Protein AF-A0A662VHN5-F1 (afdb_monomer_lite)

Radius of gyration: 18.41 Å; chains: 1; bounding box: 53×26×58 Å

Foldseek 3Di:
DDDPPPDPPPPPLCVLLVLLLVLLVLLLVLLVLLLVLLVVCVVPDPVSSVLSPVLSVQSNVLSVVLNVQLVPDPALQSNLVSLLVSLVSQLVSLVSLLVVLPDPVNCPPPVPSSVSNNVSSPSSNVSSVVSNVSSVPPSVYDSDD

Sequence (145 aa):
MSTSETKPVTTDLKALIKLPLTSSIISTVLGIIILIIGVTVFASWIYAMVMYLLVGLMLLIFAIIGTFRLSKANDVTRAGEVCITHGWWIFSTGVGGIMVYVAPFFTKEAPALGALAAIASALAMVLGLIIVIHAKRKMGVRLTV

Secondary structure (DSSP, 8-state):
------------HHHHHHHHHHHHHHHHHHHHHHHHHHHHGGGT-HHHHHHHHHHHHHHHHHHHHHHHHHHT--SHHHHHHHHHHHHHHHHHHHHHHHHHHTSHHHHTT-HHHHHHHHHHHHHHHHHHHHHHHHHHHHS---S--

Structure (mmCIF, N/CA/C/O backbone):
data_AF-A0A662VHN5-F1
#
_entry.id   AF-A0A662VHN5-F1
#
loop_
_atom_site.group_PDB
_atom_site.id
_atom_site.type_symbol
_atom_site.label_atom_id
_atom_site.label_alt_id
_atom_site.label_comp_id
_atom_site.label_asym_id
_atom_site.label_entity_id
_atom_site.label_seq_id
_atom_site.pdbx_PDB_ins_code
_atom_site.Cartn_x
_atom_site.Cartn_y
_atom_site.Cartn_z
_atom_site.occupancy
_atom_site.B_iso_or_equiv
_atom_site.auth_seq_id
_atom_site.auth_comp_id
_atom_site.auth_asym_id
_atom_site.auth_atom_id
_atom_site.pdbx_PDB_model_num
ATOM 1 N N . MET A 1 1 ? -36.103 -16.064 34.882 1.00 44.66 1 MET A N 1
ATOM 2 C CA . MET A 1 1 ? -35.375 -16.190 33.603 1.00 44.66 1 MET A CA 1
ATOM 3 C C . MET A 1 1 ? -34.228 -15.192 33.671 1.00 44.66 1 MET A C 1
ATOM 5 O O . MET A 1 1 ? -34.487 -13.999 33.689 1.00 44.66 1 MET A O 1
ATOM 9 N N . SER A 1 2 ? -33.009 -15.674 33.925 1.00 43.09 2 SER A N 1
ATOM 10 C CA . SER A 1 2 ? -31.834 -14.836 34.204 1.00 43.09 2 SER A CA 1
ATOM 11 C C . SER A 1 2 ? -31.361 -14.168 32.914 1.00 43.09 2 SER A C 1
ATOM 13 O O . SER A 1 2 ? -30.984 -14.855 31.966 1.00 43.09 2 SER A O 1
ATOM 15 N N . THR A 1 3 ? -31.429 -12.841 32.863 1.00 50.28 3 THR A N 1
ATOM 16 C CA . THR A 1 3 ? -30.814 -12.024 31.818 1.00 50.28 3 THR A CA 1
ATOM 17 C C . THR A 1 3 ? -29.303 -12.140 31.960 1.00 50.28 3 THR A C 1
ATOM 19 O O . THR A 1 3 ? -28.711 -11.527 32.847 1.00 50.28 3 THR A O 1
ATOM 22 N N . SER A 1 4 ? -28.671 -12.953 31.113 1.00 46.84 4 SER A N 1
ATOM 23 C CA . SER A 1 4 ? -27.216 -12.983 31.017 1.00 46.84 4 SER A CA 1
ATOM 24 C C . SER A 1 4 ? -26.737 -11.620 30.519 1.00 46.84 4 SER A C 1
ATOM 26 O O . SER A 1 4 ? -26.824 -11.325 29.327 1.00 46.84 4 SER A O 1
ATOM 28 N N . GLU A 1 5 ? -26.251 -10.785 31.433 1.00 46.12 5 GLU A N 1
ATOM 29 C CA . GLU A 1 5 ? -25.460 -9.605 31.108 1.00 46.12 5 GLU A CA 1
ATOM 30 C C . GLU A 1 5 ? -24.220 -10.058 30.332 1.00 46.12 5 GLU A C 1
ATOM 32 O O . GLU A 1 5 ? -23.216 -10.506 30.892 1.00 46.12 5 GLU A O 1
ATOM 37 N N . THR A 1 6 ? -24.281 -9.965 29.006 1.00 48.97 6 THR A N 1
ATOM 38 C CA . THR A 1 6 ? -23.087 -9.999 28.169 1.00 48.97 6 THR A CA 1
ATOM 39 C C . THR A 1 6 ? -22.279 -8.754 28.500 1.00 48.97 6 THR A C 1
ATOM 41 O O . THR A 1 6 ? -22.583 -7.665 28.012 1.00 48.97 6 THR A O 1
ATOM 44 N N . LYS A 1 7 ? -21.269 -8.907 29.365 1.00 40.88 7 LYS A N 1
ATOM 45 C CA . LYS A 1 7 ? -20.270 -7.868 29.626 1.00 40.88 7 LYS A CA 1
ATOM 46 C C . LYS A 1 7 ? -19.782 -7.312 28.282 1.00 40.88 7 LYS A C 1
ATOM 48 O O . LYS A 1 7 ? -19.437 -8.116 27.409 1.00 40.88 7 LYS A O 1
ATOM 53 N N . PRO A 1 8 ? -19.732 -5.983 28.092 1.00 48.72 8 PRO A N 1
ATOM 54 C CA . PRO A 1 8 ? -19.149 -5.422 26.887 1.00 48.72 8 PRO A CA 1
ATOM 55 C C . PRO A 1 8 ? -17.698 -5.893 26.829 1.00 48.72 8 PRO A C 1
ATOM 57 O O . PRO A 1 8 ? -16.905 -5.607 27.725 1.00 48.72 8 PRO A O 1
ATOM 60 N N . VAL A 1 9 ? -17.364 -6.675 25.802 1.00 55.75 9 VAL A N 1
ATOM 61 C CA . VAL A 1 9 ? -15.978 -7.031 25.505 1.00 55.75 9 VAL A CA 1
ATOM 62 C C . VAL A 1 9 ? -15.283 -5.715 25.179 1.00 55.75 9 VAL A C 1
ATOM 64 O O . VAL A 1 9 ? -15.431 -5.185 24.076 1.00 55.75 9 VAL A O 1
ATOM 67 N N . THR A 1 10 ? -14.580 -5.148 26.160 1.00 56.81 10 THR A N 1
ATOM 68 C CA . THR A 1 10 ? -13.702 -3.991 25.998 1.00 56.81 10 THR A CA 1
ATOM 69 C C . THR A 1 10 ? -12.585 -4.409 25.058 1.00 56.81 10 THR A C 1
ATOM 71 O O . THR A 1 10 ? -11.539 -4.917 25.453 1.00 56.81 10 THR A O 1
ATOM 74 N N . THR A 1 11 ? -12.867 -4.302 23.766 1.00 64.50 11 THR A N 1
ATOM 75 C CA . THR A 1 11 ? -11.947 -4.737 22.732 1.00 64.50 11 THR A CA 1
ATOM 76 C C . THR A 1 11 ? -10.797 -3.745 22.735 1.00 64.50 11 THR A C 1
ATOM 78 O O . THR A 1 11 ? -11.009 -2.559 22.487 1.00 64.50 11 THR A O 1
ATOM 81 N N . ASP A 1 12 ? -9.596 -4.211 23.077 1.00 85.81 12 ASP A N 1
ATOM 82 C CA . ASP A 1 12 ? -8.413 -3.359 23.144 1.00 85.81 12 ASP A CA 1
ATOM 83 C C . ASP A 1 12 ? -8.181 -2.697 21.779 1.00 85.81 12 ASP A C 1
ATOM 85 O O . ASP A 1 12 ? -7.850 -3.357 20.787 1.00 85.81 12 ASP A O 1
ATOM 89 N N . LEU A 1 13 ? -8.370 -1.376 21.729 1.00 87.06 13 LEU A N 1
ATOM 90 C CA . LEU A 1 13 ? -8.177 -0.568 20.530 1.00 87.06 13 LEU A CA 1
ATOM 91 C C . LEU A 1 13 ? -6.784 -0.804 19.936 1.00 87.06 13 LEU A C 1
ATOM 93 O O . LEU A 1 13 ? -6.654 -0.914 18.718 1.00 87.06 13 LEU A O 1
ATOM 97 N N . LYS A 1 14 ? -5.754 -0.968 20.780 1.00 86.69 14 LYS A N 1
ATOM 98 C CA . LYS A 1 14 ? -4.381 -1.229 20.326 1.00 86.69 14 LYS A CA 1
ATOM 99 C C . LYS A 1 14 ? -4.272 -2.563 19.593 1.00 86.69 14 LYS A C 1
ATOM 101 O O . LYS A 1 14 ? -3.588 -2.651 18.572 1.00 86.69 14 LYS A O 1
ATOM 106 N N . ALA A 1 15 ? -4.973 -3.590 20.070 1.00 89.25 15 ALA A N 1
ATOM 107 C CA . ALA A 1 15 ? -5.027 -4.884 19.402 1.00 89.25 15 ALA A CA 1
ATOM 108 C C . ALA A 1 15 ? -5.760 -4.796 18.052 1.00 89.25 15 ALA A C 1
ATOM 110 O O . ALA A 1 15 ? -5.328 -5.408 17.074 1.00 89.25 15 ALA A O 1
ATOM 111 N N . LEU A 1 16 ? -6.826 -3.992 17.970 1.00 90.12 16 LEU A N 1
ATOM 112 C CA . LEU A 1 16 ? -7.603 -3.810 16.741 1.00 90.12 16 LEU A CA 1
ATOM 113 C C . LEU A 1 16 ? -6.840 -3.062 15.645 1.00 90.12 16 LEU A C 1
ATOM 115 O O . LEU A 1 16 ? -6.932 -3.452 14.479 1.00 90.12 16 LEU A O 1
ATOM 119 N N . ILE A 1 17 ? -6.088 -2.016 15.993 1.00 92.81 17 ILE A N 1
ATOM 120 C CA . ILE A 1 17 ? -5.360 -1.189 15.016 1.00 92.81 17 ILE A CA 1
ATOM 121 C C . ILE A 1 17 ? -4.059 -1.827 14.521 1.00 92.81 17 ILE A C 1
ATOM 123 O O . ILE A 1 17 ? -3.539 -1.411 13.489 1.00 92.81 17 ILE A O 1
ATOM 127 N N . LYS A 1 18 ? -3.531 -2.840 15.221 1.00 93.44 18 LYS A N 1
ATOM 128 C CA . LYS A 1 18 ? -2.226 -3.442 14.914 1.00 93.44 18 LYS A CA 1
ATOM 129 C C . LYS A 1 18 ? -2.134 -3.946 13.472 1.00 93.44 18 LYS A C 1
ATOM 131 O O . LYS A 1 18 ? -1.188 -3.611 12.771 1.00 93.44 18 LYS A O 1
ATOM 136 N N . LEU A 1 19 ? -3.121 -4.721 13.020 1.00 94.19 19 LEU A N 1
ATOM 137 C CA . LEU A 1 19 ? -3.113 -5.300 11.673 1.00 94.19 19 LEU A CA 1
ATOM 138 C C . LEU A 1 19 ? -3.216 -4.228 10.572 1.00 94.19 19 LEU A C 1
ATOM 140 O O . LEU A 1 19 ? -2.383 -4.260 9.660 1.00 94.19 19 LEU A O 1
ATOM 144 N N . PRO A 1 20 ? -4.145 -3.252 10.644 1.00 94.06 20 PRO A N 1
ATOM 145 C CA . PRO A 1 20 ? -4.170 -2.156 9.679 1.00 94.06 20 PRO A CA 1
ATOM 146 C C . PRO A 1 20 ? -2.901 -1.297 9.679 1.00 94.06 20 PRO A C 1
ATOM 148 O O . PRO A 1 20 ? -2.434 -0.892 8.614 1.00 94.06 20 PRO A O 1
ATOM 151 N N . LEU A 1 21 ? -2.291 -1.079 10.848 1.00 94.19 21 LEU A N 1
ATOM 152 C CA . LEU A 1 21 ? -1.035 -0.341 10.968 1.00 94.19 21 LEU A CA 1
ATOM 153 C C . LEU A 1 21 ? 0.116 -1.083 10.280 1.00 94.19 21 LEU A C 1
ATOM 155 O O . LEU A 1 21 ? 0.804 -0.511 9.441 1.00 94.19 21 LEU A O 1
ATOM 159 N N . THR A 1 22 ? 0.298 -2.372 10.579 1.00 94.06 22 THR A N 1
ATOM 160 C CA . THR A 1 22 ? 1.328 -3.198 9.932 1.00 94.06 22 THR A CA 1
ATOM 161 C C . THR A 1 22 ? 1.104 -3.286 8.423 1.00 94.06 22 THR A C 1
ATOM 163 O O . THR A 1 22 ? 2.054 -3.145 7.659 1.00 94.06 22 THR A O 1
ATOM 166 N N . SER A 1 23 ? -0.145 -3.441 7.979 1.00 94.06 23 SER A N 1
ATOM 167 C CA . SER A 1 23 ? -0.490 -3.482 6.550 1.00 94.06 23 SER A CA 1
ATOM 168 C C . SER A 1 23 ? -0.171 -2.159 5.846 1.00 94.06 23 SER A C 1
ATOM 170 O O . SER A 1 23 ? 0.339 -2.159 4.725 1.00 94.06 23 SER A O 1
ATOM 172 N N . SER A 1 24 ? -0.406 -1.030 6.520 1.00 92.88 24 SER A N 1
ATOM 173 C CA . SER A 1 24 ? -0.040 0.297 6.017 1.00 92.88 24 SER A CA 1
ATOM 174 C C . SER A 1 24 ? 1.478 0.462 5.928 1.00 92.88 24 SER A C 1
ATOM 176 O O . SER A 1 24 ? 1.976 0.899 4.900 1.00 92.88 24 SER A O 1
ATOM 178 N N . ILE A 1 25 ? 2.237 0.026 6.940 1.00 94.38 25 ILE A N 1
ATOM 179 C CA . ILE A 1 25 ? 3.710 0.063 6.913 1.00 94.38 25 ILE A CA 1
ATOM 180 C C . ILE A 1 25 ? 4.265 -0.775 5.754 1.00 94.38 25 ILE A C 1
ATOM 182 O O . ILE A 1 25 ? 5.139 -0.306 5.027 1.00 94.38 25 ILE A O 1
ATOM 186 N N . ILE A 1 26 ? 3.741 -1.985 5.535 1.00 96.25 26 ILE A N 1
ATOM 187 C CA . ILE A 1 26 ? 4.150 -2.819 4.394 1.00 96.25 26 ILE A CA 1
ATOM 188 C C . ILE A 1 26 ? 3.817 -2.108 3.076 1.00 96.25 26 ILE A C 1
ATOM 190 O O . ILE A 1 26 ? 4.652 -2.068 2.177 1.00 96.25 26 ILE A O 1
ATOM 194 N N . SER A 1 27 ? 2.642 -1.479 2.974 1.00 95.69 27 SER A N 1
ATOM 195 C CA . SER A 1 27 ? 2.247 -0.709 1.786 1.00 95.69 27 SER A CA 1
ATOM 196 C C . SER A 1 27 ? 3.190 0.471 1.515 1.00 95.69 27 SER A C 1
ATOM 198 O O . SER A 1 27 ? 3.533 0.718 0.361 1.00 95.69 27 SER A O 1
ATOM 200 N N . THR A 1 28 ? 3.686 1.147 2.557 1.00 95.38 28 THR A N 1
ATOM 201 C CA . THR A 1 28 ? 4.733 2.178 2.440 1.00 95.38 28 THR A CA 1
ATOM 202 C C . THR A 1 28 ? 6.006 1.601 1.822 1.00 95.38 28 THR A C 1
ATOM 204 O O . THR A 1 28 ? 6.548 2.183 0.886 1.00 95.38 28 THR A O 1
ATOM 207 N N . VAL A 1 29 ? 6.470 0.439 2.300 1.00 96.62 29 VAL A N 1
ATOM 208 C CA . VAL A 1 29 ? 7.668 -0.229 1.760 1.00 96.62 29 VAL A CA 1
ATOM 209 C C . VAL A 1 29 ? 7.471 -0.607 0.290 1.00 96.62 29 VAL A C 1
ATOM 211 O O . VAL A 1 29 ? 8.354 -0.355 -0.527 1.00 96.62 29 VAL A O 1
ATOM 214 N N . LEU A 1 30 ? 6.300 -1.137 -0.074 1.00 96.12 30 LEU A N 1
ATOM 215 C CA . LEU A 1 30 ? 5.960 -1.437 -1.469 1.00 96.12 30 LEU A CA 1
ATOM 216 C C . LEU A 1 30 ? 5.963 -0.172 -2.342 1.00 96.12 30 LEU A C 1
ATOM 218 O O . LEU A 1 30 ? 6.491 -0.201 -3.452 1.00 96.12 30 LEU A O 1
ATOM 222 N N . GLY A 1 31 ? 5.444 0.949 -1.831 1.00 95.06 31 GLY A N 1
ATOM 223 C CA . GLY A 1 31 ? 5.508 2.248 -2.505 1.00 95.06 31 GLY A CA 1
ATOM 224 C C . GLY A 1 31 ? 6.945 2.694 -2.771 1.00 95.06 31 GLY A C 1
ATOM 225 O O . GLY A 1 31 ? 7.268 3.071 -3.894 1.00 95.06 31 GLY A O 1
ATOM 226 N N . ILE A 1 32 ? 7.833 2.569 -1.779 1.00 96.69 32 ILE A N 1
ATOM 227 C CA . ILE A 1 32 ? 9.266 2.878 -1.928 1.00 96.69 32 ILE A CA 1
ATOM 228 C C . ILE A 1 32 ? 9.916 1.992 -2.997 1.00 96.69 32 ILE A C 1
ATOM 230 O O . ILE A 1 32 ? 10.662 2.499 -3.830 1.00 96.69 32 ILE A O 1
ATOM 234 N N . ILE A 1 33 ? 9.616 0.690 -3.017 1.00 94.81 33 ILE A N 1
ATOM 235 C CA . ILE A 1 33 ? 10.140 -0.231 -4.039 1.00 94.81 33 ILE A CA 1
ATOM 236 C C . ILE A 1 33 ? 9.724 0.230 -5.441 1.00 94.81 33 ILE A C 1
ATOM 238 O O . ILE A 1 33 ? 10.569 0.317 -6.331 1.00 94.81 33 ILE A O 1
ATOM 242 N N . ILE A 1 34 ? 8.448 0.580 -5.633 1.00 94.00 34 ILE A N 1
ATOM 243 C CA . ILE A 1 34 ? 7.941 1.080 -6.919 1.00 94.00 34 ILE A CA 1
ATOM 244 C C . ILE A 1 34 ? 8.629 2.402 -7.306 1.00 94.00 34 ILE A C 1
ATOM 246 O O . ILE A 1 34 ? 8.981 2.582 -8.470 1.00 94.00 34 ILE A O 1
ATOM 250 N N . LEU A 1 35 ? 8.888 3.302 -6.350 1.00 94.44 35 LEU A N 1
ATOM 251 C CA . LEU A 1 35 ? 9.629 4.544 -6.607 1.00 94.44 35 LEU A CA 1
ATOM 252 C C . LEU A 1 35 ? 11.069 4.284 -7.054 1.00 94.44 35 LEU A C 1
ATOM 254 O O . LEU A 1 35 ? 11.526 4.902 -8.014 1.00 94.44 35 LEU A O 1
ATOM 258 N N . ILE A 1 36 ? 11.769 3.355 -6.397 1.00 92.88 36 ILE A N 1
ATOM 259 C CA . ILE A 1 36 ? 13.129 2.961 -6.783 1.00 92.88 36 ILE A CA 1
ATOM 260 C C . ILE A 1 36 ? 13.120 2.400 -8.209 1.00 92.88 36 ILE A C 1
ATOM 262 O O . ILE A 1 36 ? 13.956 2.799 -9.013 1.00 92.88 36 ILE A O 1
ATOM 266 N N . ILE A 1 37 ? 12.147 1.547 -8.550 1.00 90.12 37 ILE A N 1
ATOM 267 C CA . ILE A 1 37 ? 11.966 1.047 -9.922 1.00 90.12 37 ILE A CA 1
ATOM 268 C C . ILE A 1 37 ? 11.736 2.206 -10.905 1.00 90.12 37 ILE A C 1
ATOM 270 O O . ILE A 1 37 ? 12.348 2.248 -11.968 1.00 90.12 37 ILE A O 1
ATOM 274 N N . GLY A 1 38 ? 10.901 3.184 -10.551 1.00 87.94 38 GLY A N 1
ATOM 275 C CA . GLY A 1 38 ? 10.659 4.353 -11.397 1.00 87.94 38 GLY A CA 1
ATOM 276 C C . GLY A 1 38 ? 11.929 5.141 -11.714 1.00 87.94 38 GLY A C 1
ATOM 277 O O . GLY A 1 38 ? 12.156 5.495 -12.869 1.00 87.94 38 GLY A O 1
ATOM 278 N N . VAL A 1 39 ? 12.785 5.365 -10.713 1.00 88.06 39 VAL A N 1
ATOM 279 C CA . VAL A 1 39 ? 14.058 6.085 -10.882 1.00 88.06 39 VAL A CA 1
ATOM 280 C C . VAL A 1 39 ? 15.089 5.259 -11.658 1.00 88.06 39 VAL A C 1
ATOM 282 O O . VAL A 1 39 ? 15.860 5.826 -12.426 1.00 88.06 39 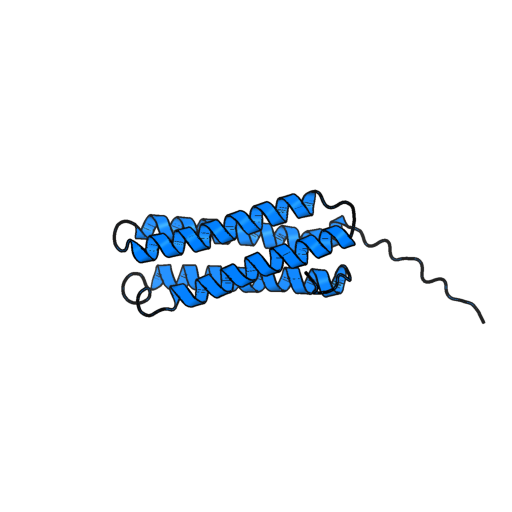VAL A O 1
ATOM 285 N N . THR A 1 40 ? 15.113 3.930 -11.524 1.00 84.69 40 THR A N 1
ATOM 286 C CA . THR A 1 40 ? 16.082 3.092 -12.258 1.00 84.69 40 THR A CA 1
ATOM 287 C C . THR A 1 40 ? 15.742 2.940 -13.740 1.00 84.69 40 THR A C 1
ATOM 289 O O . THR A 1 40 ? 16.648 2.810 -14.559 1.00 84.69 40 THR A O 1
ATOM 292 N N . VAL A 1 41 ? 14.462 3.029 -14.112 1.00 76.62 41 VAL A N 1
ATOM 293 C CA . VAL A 1 41 ? 13.998 2.981 -15.514 1.00 76.62 41 VAL A CA 1
ATOM 294 C C . VAL A 1 41 ? 14.179 4.336 -16.241 1.00 76.62 41 VAL A C 1
ATOM 296 O O . VAL A 1 41 ? 13.979 4.427 -17.456 1.00 76.62 41 VAL A O 1
ATOM 299 N N . PHE A 1 42 ? 14.623 5.383 -15.526 1.00 65.88 42 PHE A N 1
ATOM 300 C CA . PHE A 1 42 ? 14.774 6.770 -16.003 1.00 65.88 42 PHE A CA 1
ATOM 301 C C . PHE A 1 42 ? 15.536 6.903 -17.328 1.00 65.88 42 PHE A C 1
ATOM 303 O O . PHE A 1 42 ? 15.143 7.688 -18.187 1.00 65.88 42 PHE A O 1
ATOM 310 N N . ALA A 1 43 ? 16.606 6.129 -17.520 1.00 62.31 43 ALA A N 1
ATOM 311 C CA . ALA A 1 43 ? 17.479 6.270 -18.687 1.00 62.31 43 ALA A CA 1
ATOM 312 C C . ALA A 1 43 ? 16.854 5.764 -19.998 1.00 62.31 43 ALA A C 1
ATOM 314 O O . ALA A 1 43 ? 17.379 6.050 -21.071 1.00 62.31 43 ALA A O 1
ATOM 315 N N . SER A 1 44 ? 15.758 5.007 -19.921 1.00 66.00 44 SER A N 1
ATOM 316 C CA . SER A 1 44 ? 15.245 4.258 -21.065 1.00 66.00 44 SER A CA 1
ATOM 317 C C . SER A 1 44 ? 13.827 4.692 -21.462 1.00 66.00 44 SER A C 1
ATOM 319 O O . SER A 1 44 ? 13.556 4.791 -22.654 1.00 66.00 44 SER A O 1
ATOM 321 N N . TRP A 1 45 ? 12.920 4.972 -20.506 1.00 74.81 45 TRP A N 1
ATOM 322 C CA . TRP A 1 45 ? 11.480 5.142 -20.798 1.00 74.81 45 TRP A CA 1
ATOM 323 C C . TRP A 1 45 ? 10.774 6.178 -19.905 1.00 74.81 45 TRP A C 1
ATOM 325 O O . TRP A 1 45 ? 10.276 5.859 -18.822 1.00 74.81 45 TRP A O 1
ATOM 335 N N . ILE A 1 46 ? 10.629 7.415 -20.397 1.00 82.00 46 ILE A N 1
ATOM 336 C CA . ILE A 1 46 ? 10.046 8.529 -19.623 1.00 82.00 46 ILE A CA 1
ATOM 337 C C . ILE A 1 46 ? 8.584 8.297 -19.205 1.00 82.00 46 ILE A C 1
ATOM 339 O O . ILE A 1 46 ? 8.205 8.609 -18.079 1.00 82.00 46 ILE A O 1
ATOM 343 N N . TYR A 1 47 ? 7.759 7.689 -20.062 1.00 82.00 47 TYR A N 1
ATOM 344 C CA . TYR A 1 47 ? 6.352 7.418 -19.738 1.00 82.00 47 TYR A CA 1
ATOM 345 C C . TYR A 1 47 ? 6.201 6.349 -18.644 1.00 82.00 47 TYR A C 1
ATOM 347 O O . TYR A 1 47 ? 5.335 6.466 -17.779 1.00 82.00 47 TYR A O 1
ATOM 355 N N . ALA A 1 48 ? 7.069 5.332 -18.648 1.00 80.38 48 ALA A N 1
ATOM 356 C CA . ALA A 1 48 ? 7.107 4.302 -17.610 1.00 80.38 48 ALA A CA 1
ATOM 357 C C . ALA A 1 48 ? 7.559 4.863 -16.279 1.00 80.38 48 ALA A C 1
ATOM 359 O O . ALA A 1 48 ? 6.891 4.651 -15.271 1.00 80.38 48 ALA A O 1
ATOM 360 N N . MET A 1 49 ? 8.625 5.655 -16.298 1.00 85.94 49 MET A N 1
ATOM 361 C CA . MET A 1 49 ? 9.084 6.394 -15.134 1.00 85.94 49 MET A CA 1
ATOM 362 C C . MET A 1 49 ? 7.948 7.213 -14.509 1.00 85.94 49 MET A C 1
ATOM 364 O O . MET A 1 49 ? 7.697 7.070 -13.316 1.00 85.94 49 MET A O 1
ATOM 368 N N . VAL A 1 50 ? 7.228 8.028 -15.293 1.00 89.31 50 VAL A N 1
ATOM 369 C CA . VAL A 1 50 ? 6.124 8.851 -14.767 1.00 89.31 50 VAL A CA 1
ATOM 370 C C . VAL A 1 50 ? 5.060 7.982 -14.098 1.00 89.31 50 VAL A C 1
ATOM 372 O O . VAL A 1 50 ? 4.629 8.296 -12.991 1.00 89.31 50 VAL A O 1
ATOM 375 N N . MET A 1 51 ? 4.675 6.865 -14.718 1.00 90.25 51 MET A N 1
ATOM 376 C CA . MET A 1 51 ? 3.682 5.959 -14.140 1.00 90.25 51 MET A CA 1
ATOM 377 C C . MET A 1 51 ? 4.162 5.292 -12.846 1.00 90.25 51 MET A C 1
ATOM 379 O O . MET A 1 51 ? 3.425 5.296 -11.859 1.00 90.25 51 MET A O 1
ATOM 383 N N . TYR A 1 52 ? 5.398 4.780 -12.815 1.00 90.56 52 TYR A N 1
ATOM 384 C CA . TYR A 1 52 ? 5.996 4.217 -11.601 1.00 90.56 52 TYR A CA 1
ATOM 385 C C . TYR A 1 52 ? 6.044 5.246 -10.472 1.00 90.56 52 TYR A C 1
ATOM 387 O O . TYR A 1 52 ? 5.639 4.957 -9.346 1.00 90.56 52 TYR A O 1
ATOM 395 N N . LEU A 1 53 ? 6.478 6.470 -10.776 1.00 92.62 53 LEU A N 1
ATOM 396 C CA . LEU A 1 53 ? 6.543 7.548 -9.797 1.00 92.62 53 LEU A CA 1
ATOM 397 C C . LEU A 1 53 ? 5.158 7.923 -9.268 1.00 92.62 53 LEU A C 1
ATOM 399 O O . LEU A 1 53 ? 4.999 8.058 -8.059 1.00 92.62 53 LEU A O 1
ATOM 403 N N . LEU A 1 54 ? 4.150 8.045 -10.136 1.00 94.31 54 LEU A N 1
ATOM 404 C CA . LEU A 1 54 ? 2.784 8.378 -9.729 1.00 94.31 54 LEU A CA 1
ATOM 405 C C . LEU A 1 54 ? 2.193 7.318 -8.798 1.00 94.31 54 LEU A C 1
ATOM 407 O O . LEU A 1 54 ? 1.747 7.646 -7.701 1.00 94.31 54 LEU A O 1
ATOM 411 N N . VAL A 1 55 ? 2.228 6.045 -9.197 1.00 94.31 55 VAL A N 1
ATOM 412 C CA . VAL A 1 55 ? 1.682 4.945 -8.385 1.00 94.31 55 VAL A CA 1
ATOM 413 C C . VAL A 1 55 ? 2.463 4.797 -7.079 1.00 94.31 55 VAL A C 1
ATOM 415 O O . VAL A 1 55 ? 1.857 4.655 -6.017 1.00 94.31 55 VAL A O 1
ATOM 418 N N . GLY A 1 56 ? 3.796 4.867 -7.138 1.00 95.06 56 GLY A N 1
ATOM 419 C CA . GLY A 1 56 ? 4.659 4.796 -5.961 1.00 95.06 56 GLY A CA 1
ATOM 420 C C . GLY A 1 56 ? 4.389 5.931 -4.971 1.00 95.06 56 GLY A C 1
ATOM 421 O O . GLY A 1 56 ? 4.232 5.673 -3.778 1.00 95.06 56 GLY A O 1
ATOM 422 N N . LEU A 1 57 ? 4.252 7.172 -5.455 1.00 96.94 57 LEU A N 1
ATOM 423 C CA . LEU A 1 57 ? 3.933 8.342 -4.631 1.00 96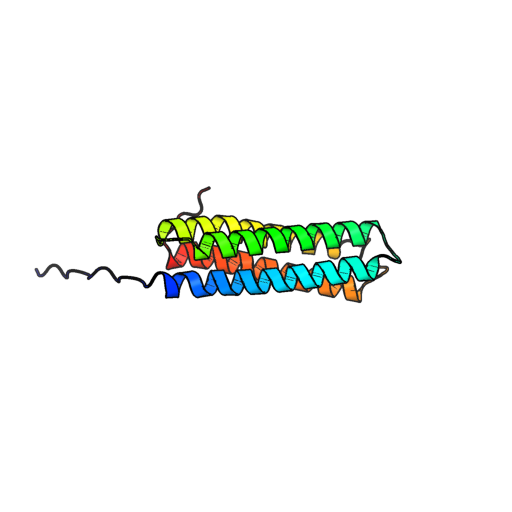.94 57 LEU A CA 1
ATOM 424 C C . LEU A 1 57 ? 2.533 8.246 -4.030 1.00 96.94 57 LEU A C 1
ATOM 426 O O . LEU A 1 57 ? 2.377 8.495 -2.837 1.00 96.94 57 LEU A O 1
ATOM 430 N N . MET A 1 58 ? 1.525 7.867 -4.819 1.00 96.44 58 MET A N 1
ATOM 431 C CA . MET A 1 58 ? 0.160 7.688 -4.317 1.00 96.44 58 MET A CA 1
ATOM 432 C C . MET A 1 58 ? 0.129 6.653 -3.194 1.00 96.44 58 MET A C 1
ATOM 434 O O . MET A 1 58 ? -0.392 6.930 -2.114 1.00 96.44 58 MET A O 1
ATOM 438 N N . LEU A 1 59 ? 0.756 5.493 -3.411 1.00 95.44 59 LEU A N 1
ATOM 439 C CA . LEU A 1 59 ? 0.790 4.425 -2.420 1.00 95.44 59 LEU A CA 1
ATOM 440 C C . LEU A 1 59 ? 1.507 4.876 -1.140 1.00 95.44 59 LEU A C 1
ATOM 442 O O . LEU A 1 59 ? 1.002 4.650 -0.041 1.00 95.44 59 LEU A O 1
ATOM 446 N N . LEU A 1 60 ? 2.640 5.568 -1.287 1.00 95.94 60 LEU A N 1
ATOM 447 C CA . LEU A 1 60 ? 3.417 6.109 -0.177 1.00 95.94 60 LEU A CA 1
ATOM 448 C C . LEU A 1 6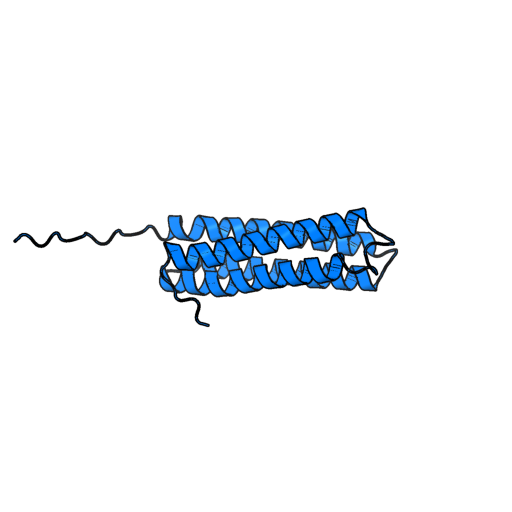0 ? 2.611 7.130 0.640 1.00 95.94 60 LEU A C 1
ATOM 450 O O . LEU A 1 60 ? 2.501 7.006 1.859 1.00 95.94 60 LEU A O 1
ATOM 454 N N . ILE A 1 61 ? 2.018 8.121 -0.028 1.00 96.25 61 ILE A N 1
ATOM 455 C CA . ILE A 1 61 ? 1.249 9.194 0.611 1.00 96.25 61 ILE A CA 1
ATOM 456 C C . ILE A 1 61 ? 0.043 8.608 1.348 1.00 96.25 61 ILE A C 1
ATOM 458 O O . ILE A 1 61 ? -0.170 8.913 2.523 1.00 96.25 61 ILE A O 1
ATOM 462 N N . PHE A 1 62 ? -0.724 7.728 0.702 1.00 95.12 62 PHE A N 1
ATOM 463 C CA . PHE A 1 62 ? -1.907 7.127 1.314 1.00 95.12 62 PHE A CA 1
ATOM 464 C C . PHE A 1 62 ? -1.557 6.237 2.507 1.00 95.12 62 PHE A C 1
ATOM 466 O O . PHE A 1 62 ? -2.236 6.310 3.535 1.00 95.12 62 PHE A O 1
ATOM 473 N N . ALA A 1 63 ? -0.479 5.457 2.417 1.00 93.19 63 ALA A N 1
ATOM 474 C CA . ALA A 1 63 ? -0.023 4.608 3.510 1.00 93.19 63 ALA A CA 1
ATOM 475 C C . ALA A 1 63 ? 0.493 5.422 4.712 1.00 93.19 63 ALA A C 1
ATOM 477 O O . ALA A 1 63 ? 0.139 5.122 5.857 1.00 93.19 63 ALA A O 1
ATOM 478 N N . ILE A 1 64 ? 1.261 6.493 4.479 1.00 94.12 64 ILE A N 1
ATOM 479 C CA . ILE A 1 64 ? 1.762 7.381 5.543 1.00 94.12 64 ILE A CA 1
ATOM 480 C C . ILE A 1 64 ? 0.606 8.121 6.224 1.00 94.12 64 ILE A C 1
ATOM 482 O O . ILE A 1 64 ? 0.508 8.110 7.455 1.00 94.12 64 ILE A O 1
ATOM 486 N N . ILE A 1 65 ? -0.301 8.723 5.445 1.00 94.44 65 ILE A N 1
ATOM 487 C CA . ILE A 1 65 ? -1.477 9.421 5.982 1.00 94.44 65 ILE A CA 1
ATOM 488 C C . ILE A 1 65 ? -2.352 8.448 6.779 1.00 94.44 65 ILE A C 1
ATOM 490 O O . ILE A 1 65 ? -2.780 8.781 7.886 1.00 94.44 65 ILE A O 1
ATOM 494 N N . GLY A 1 66 ? -2.596 7.244 6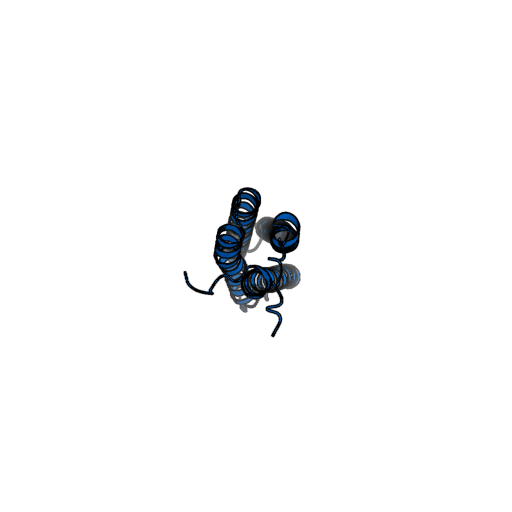.252 1.00 90.69 66 GLY A N 1
ATOM 495 C CA . GLY A 1 66 ? -3.354 6.194 6.932 1.00 90.69 66 GLY A CA 1
ATOM 496 C C . GLY A 1 66 ? -2.732 5.813 8.275 1.00 90.69 66 GLY A C 1
ATOM 497 O O . GLY A 1 66 ? -3.411 5.855 9.300 1.00 90.69 66 GLY A O 1
ATOM 498 N N . THR A 1 67 ? -1.422 5.556 8.287 1.00 92.38 67 THR A N 1
ATOM 499 C CA . THR A 1 67 ? -0.647 5.215 9.492 1.00 92.38 67 THR A CA 1
ATOM 500 C C . THR A 1 67 ? -0.750 6.309 10.556 1.00 92.38 67 THR A C 1
ATOM 502 O O . THR A 1 67 ? -1.055 6.025 11.714 1.00 92.38 67 THR A O 1
ATOM 505 N N . PHE A 1 68 ? -0.549 7.572 10.170 1.00 93.62 68 PHE A N 1
ATOM 506 C CA . PHE A 1 68 ? -0.603 8.711 11.089 1.00 93.62 68 PHE A CA 1
ATOM 507 C C . PHE A 1 68 ? -2.010 8.977 11.634 1.00 93.62 68 PHE A C 1
ATOM 509 O O . PHE A 1 68 ? -2.183 9.296 12.810 1.00 93.62 68 PHE A O 1
ATOM 516 N N . ARG A 1 69 ? -3.040 8.859 10.790 1.00 92.88 69 ARG A N 1
ATOM 517 C CA . ARG A 1 69 ? -4.431 9.036 11.227 1.00 92.88 69 ARG A CA 1
ATOM 518 C C . ARG A 1 69 ? -4.874 7.904 12.148 1.00 92.88 69 ARG A C 1
ATOM 520 O O . ARG A 1 69 ? -5.603 8.165 13.100 1.00 92.88 69 ARG A O 1
ATOM 527 N N . LEU A 1 70 ? -4.424 6.678 11.884 1.00 92.00 70 LEU A N 1
ATOM 528 C CA . LEU A 1 70 ? -4.757 5.508 12.688 1.00 92.00 70 LEU A CA 1
ATOM 529 C C . LEU A 1 70 ? -4.068 5.535 14.058 1.00 92.00 70 LEU A C 1
ATOM 531 O O . LEU A 1 70 ? -4.708 5.222 15.057 1.00 92.00 70 LEU A O 1
ATOM 535 N N . SER A 1 71 ? -2.804 5.966 14.134 1.00 89.31 71 SER A N 1
ATOM 536 C CA . SER A 1 71 ? -2.081 6.090 15.410 1.00 89.31 71 SER A CA 1
ATOM 537 C C . SER A 1 71 ? -2.647 7.174 16.335 1.00 89.31 71 SER A C 1
ATOM 539 O O . SER A 1 71 ? -2.439 7.117 17.544 1.00 89.31 71 SER A O 1
ATOM 541 N N . LYS A 1 72 ? -3.390 8.139 15.778 1.00 89.94 72 LYS A N 1
ATOM 542 C CA . LYS A 1 72 ? -4.095 9.203 16.510 1.00 89.94 72 LYS A CA 1
ATOM 543 C C . LYS A 1 72 ? -5.569 8.897 16.800 1.00 89.94 72 LYS A C 1
ATOM 545 O O . LYS A 1 72 ? -6.283 9.770 17.295 1.00 89.94 72 LYS A O 1
ATOM 550 N N . ALA A 1 73 ? -6.064 7.713 16.443 1.00 90.00 73 ALA A N 1
ATOM 551 C CA . ALA A 1 73 ? -7.450 7.352 16.704 1.00 90.00 73 ALA A CA 1
ATOM 552 C C . ALA A 1 73 ? -7.646 7.010 18.190 1.00 90.00 73 ALA A C 1
ATOM 554 O O . ALA A 1 73 ? -6.944 6.162 18.732 1.00 90.00 73 ALA A O 1
ATOM 555 N N . ASN A 1 74 ? -8.627 7.656 18.825 1.00 88.12 74 ASN A N 1
ATOM 556 C CA . ASN A 1 74 ? -8.951 7.460 20.246 1.00 88.12 74 ASN A CA 1
ATOM 557 C C . ASN A 1 74 ? -10.163 6.537 20.470 1.00 88.12 74 ASN A C 1
ATOM 559 O O . ASN A 1 74 ? -10.435 6.156 21.601 1.00 88.12 74 ASN A O 1
ATOM 563 N N . ASP A 1 75 ? -10.890 6.195 19.403 1.00 88.62 75 ASP A N 1
ATOM 564 C CA . ASP A 1 75 ? -12.104 5.375 19.434 1.00 88.62 75 ASP A CA 1
ATOM 565 C C . ASP A 1 75 ? -12.077 4.367 18.274 1.00 88.62 75 ASP A C 1
ATOM 567 O O . ASP A 1 75 ? -11.540 4.656 17.198 1.00 88.62 75 ASP A O 1
ATOM 571 N N . VAL A 1 76 ? -12.671 3.193 18.496 1.00 89.50 76 VAL A N 1
ATOM 572 C CA . VAL A 1 76 ? -12.818 2.105 17.520 1.00 89.50 76 VAL A CA 1
ATOM 573 C C . VAL A 1 76 ? -13.558 2.565 16.263 1.00 89.50 76 VAL A C 1
ATOM 575 O O . VAL A 1 76 ? -13.148 2.213 15.158 1.00 89.50 76 VAL A O 1
ATOM 578 N N . THR A 1 77 ? -14.595 3.389 16.408 1.00 88.81 77 THR A N 1
ATOM 579 C CA . THR A 1 77 ? -15.401 3.896 15.287 1.00 88.81 77 THR A CA 1
ATOM 580 C C . THR A 1 77 ? -14.544 4.755 14.364 1.00 88.81 77 THR A C 1
ATOM 582 O O . THR A 1 77 ? -14.426 4.480 13.171 1.00 88.81 77 THR A O 1
ATOM 585 N N . ARG A 1 78 ? -13.829 5.730 14.941 1.00 89.56 78 ARG A N 1
ATOM 586 C CA . ARG A 1 78 ? -12.920 6.613 14.199 1.00 89.56 78 ARG A CA 1
ATOM 587 C C . ARG A 1 78 ? -11.760 5.839 13.572 1.00 89.56 78 ARG A C 1
ATOM 589 O O . ARG A 1 78 ? -11.364 6.133 12.446 1.00 89.56 78 ARG A O 1
ATOM 596 N N . ALA A 1 79 ? -11.209 4.853 14.281 1.00 92.12 79 ALA A N 1
ATOM 597 C CA . ALA A 1 79 ? -10.179 3.974 13.735 1.00 92.12 79 ALA A CA 1
ATOM 598 C C . ALA A 1 79 ? -10.702 3.182 12.528 1.00 92.12 79 ALA A C 1
ATOM 600 O O . ALA A 1 79 ? -10.015 3.097 11.509 1.00 92.12 79 ALA A O 1
ATOM 601 N N . GLY A 1 80 ? -11.924 2.654 12.609 1.00 91.25 80 GLY A N 1
ATOM 602 C CA . GLY A 1 80 ? -12.553 1.908 11.527 1.00 91.25 80 GLY A CA 1
ATOM 603 C C . GLY A 1 80 ? -12.880 2.768 10.306 1.00 91.25 80 GLY A C 1
ATOM 604 O O . GLY A 1 80 ? -12.562 2.354 9.197 1.00 91.25 80 GLY A O 1
ATOM 605 N N . GLU A 1 81 ? -13.404 3.984 10.478 1.00 92.06 81 GLU A N 1
ATOM 606 C CA . GLU A 1 81 ? -13.620 4.940 9.374 1.00 92.06 81 GLU A CA 1
ATOM 607 C C . GLU A 1 81 ? -12.315 5.280 8.647 1.00 92.06 81 GLU A C 1
ATOM 609 O O . GLU A 1 81 ? -12.241 5.280 7.412 1.00 92.06 81 GLU A O 1
ATOM 614 N N . VAL A 1 82 ? -11.253 5.520 9.424 1.00 93.00 82 VAL A N 1
ATOM 615 C CA . VAL A 1 82 ? -9.913 5.729 8.881 1.00 93.00 82 VAL A CA 1
ATOM 616 C C . VAL A 1 82 ? -9.495 4.500 8.080 1.00 93.00 82 VAL A C 1
ATOM 618 O O . VAL A 1 82 ? -9.068 4.679 6.942 1.00 93.00 82 VAL A O 1
ATOM 621 N N . CYS A 1 83 ? -9.660 3.287 8.623 1.00 94.38 83 CYS A N 1
ATOM 622 C CA . CYS A 1 83 ? -9.369 2.019 7.942 1.00 94.38 83 CYS A CA 1
ATOM 623 C C . CYS A 1 83 ? -10.121 1.843 6.627 1.00 94.38 83 CYS A C 1
ATOM 625 O O . CYS A 1 83 ? -9.499 1.497 5.628 1.00 94.38 83 CYS A O 1
ATOM 627 N N . ILE A 1 84 ? -11.420 2.131 6.585 1.00 94.06 84 ILE A N 1
ATOM 628 C CA . ILE A 1 84 ? -12.185 2.060 5.337 1.00 94.06 84 ILE A CA 1
ATOM 629 C C . ILE A 1 84 ? -11.622 3.032 4.301 1.00 94.06 84 ILE A C 1
ATOM 631 O O . ILE A 1 84 ? -11.346 2.627 3.174 1.00 94.06 84 ILE A O 1
ATOM 635 N N . THR A 1 85 ? -11.390 4.286 4.694 1.00 92.88 85 THR A N 1
ATOM 636 C CA . THR A 1 85 ? -10.914 5.329 3.776 1.00 92.88 85 THR A CA 1
ATOM 637 C C . THR A 1 85 ? -9.536 4.992 3.203 1.00 92.88 85 THR A C 1
ATOM 639 O O . THR A 1 85 ? -9.357 4.960 1.987 1.00 92.88 85 THR A O 1
ATOM 642 N N . HIS A 1 86 ? -8.551 4.709 4.063 1.00 92.81 86 HIS A N 1
ATOM 643 C CA . HIS A 1 86 ? -7.186 4.457 3.595 1.00 92.81 86 HIS A CA 1
ATOM 644 C C . HIS A 1 86 ? -7.034 3.080 2.951 1.00 92.81 86 HIS A C 1
ATOM 646 O O . HIS A 1 86 ? -6.277 2.939 1.993 1.00 92.81 86 HIS A O 1
ATOM 652 N N . GLY A 1 87 ? -7.767 2.076 3.440 1.00 94.81 87 GLY A N 1
ATOM 653 C CA . GLY A 1 87 ? -7.801 0.753 2.834 1.00 94.81 87 GLY A CA 1
ATOM 654 C C . GLY A 1 87 ? -8.294 0.823 1.390 1.00 94.81 87 GLY A C 1
ATOM 655 O O . GLY A 1 87 ? -7.671 0.228 0.513 1.00 94.81 87 GLY A O 1
ATOM 656 N N . TRP A 1 88 ? -9.324 1.635 1.116 1.00 95.50 88 TRP A N 1
ATOM 657 C CA . TRP A 1 88 ? -9.776 1.896 -0.253 1.00 95.50 88 TRP A CA 1
ATOM 658 C C . TRP A 1 88 ? -8.735 2.618 -1.103 1.00 95.50 88 TRP A C 1
ATOM 660 O O . TRP A 1 88 ? -8.513 2.232 -2.246 1.00 95.50 88 TRP A O 1
ATOM 670 N N . TRP A 1 89 ? -8.063 3.638 -0.572 1.00 96.25 89 TRP A N 1
ATOM 671 C CA . TRP A 1 89 ? -7.020 4.346 -1.320 1.00 96.25 89 TRP A CA 1
ATOM 672 C C . TRP A 1 89 ? -5.852 3.434 -1.711 1.00 96.25 89 TRP A C 1
ATOM 674 O O . TRP A 1 89 ? -5.420 3.440 -2.866 1.00 96.25 89 TRP A O 1
ATOM 684 N N . ILE A 1 90 ? -5.372 2.613 -0.772 1.00 96.69 90 ILE A N 1
ATOM 685 C CA . ILE A 1 90 ? -4.315 1.625 -1.017 1.00 96.69 90 ILE A CA 1
ATOM 686 C C . ILE A 1 90 ? -4.789 0.583 -2.036 1.00 96.69 90 ILE A C 1
ATOM 688 O O . ILE A 1 90 ? -4.078 0.309 -3.003 1.00 96.69 90 ILE A O 1
ATOM 692 N N . PHE A 1 91 ? -6.005 0.052 -1.864 1.00 96.88 91 PHE A N 1
ATOM 693 C CA . PHE A 1 91 ? -6.583 -0.918 -2.790 1.00 96.88 91 PHE A CA 1
ATOM 694 C C . PHE A 1 91 ? -6.649 -0.366 -4.218 1.00 96.88 91 PHE A C 1
ATOM 696 O O . PHE A 1 91 ? -6.129 -0.989 -5.142 1.00 96.88 91 PHE A O 1
ATOM 703 N N . SER A 1 92 ? -7.239 0.819 -4.396 1.00 96.50 92 SER A N 1
ATOM 704 C CA . SER A 1 92 ? -7.420 1.442 -5.710 1.00 96.50 92 SER A CA 1
ATOM 705 C C . SER A 1 92 ? -6.088 1.757 -6.381 1.00 96.50 92 SER A C 1
ATOM 707 O O . SER A 1 92 ? -5.945 1.564 -7.586 1.00 96.50 92 SER A O 1
ATOM 709 N N . THR A 1 93 ? -5.089 2.181 -5.603 1.00 95.81 93 THR A N 1
ATOM 710 C CA . THR A 1 93 ? -3.730 2.409 -6.116 1.00 95.81 93 THR A CA 1
ATOM 711 C C . THR A 1 93 ? -3.088 1.103 -6.584 1.00 95.81 93 THR A C 1
ATOM 71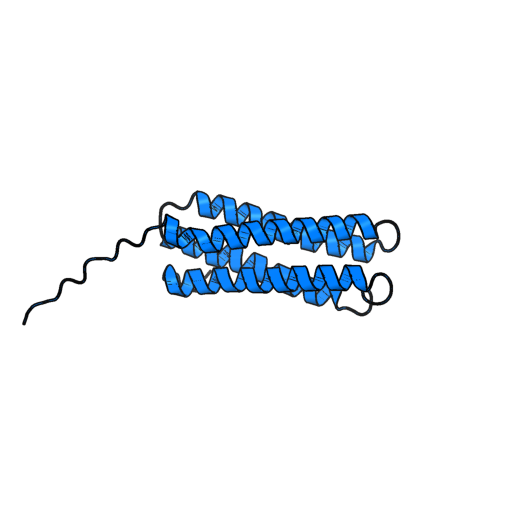3 O O . THR A 1 93 ? -2.466 1.070 -7.643 1.00 95.81 93 THR A O 1
ATOM 716 N N . GLY A 1 94 ? -3.283 0.009 -5.839 1.00 95.44 94 GLY A N 1
ATOM 717 C CA . GLY A 1 94 ? -2.845 -1.326 -6.243 1.00 95.44 94 GLY A CA 1
ATOM 718 C C . GLY A 1 94 ? -3.497 -1.789 -7.549 1.00 95.44 94 GLY A C 1
ATOM 719 O O . GLY A 1 94 ? -2.794 -2.202 -8.467 1.00 95.44 94 GLY A O 1
ATOM 720 N N . VAL A 1 95 ? -4.820 -1.646 -7.683 1.00 95.38 95 VAL A N 1
ATOM 721 C CA . VAL A 1 95 ? -5.538 -1.968 -8.932 1.00 95.38 95 VAL A CA 1
ATOM 722 C C . VAL A 1 95 ? -5.015 -1.133 -10.103 1.00 95.38 95 VAL A C 1
ATOM 724 O O . VAL A 1 95 ? -4.699 -1.688 -11.156 1.00 95.38 95 VAL A O 1
ATOM 727 N N . GLY A 1 96 ? -4.875 0.182 -9.910 1.00 92.56 96 GLY A N 1
ATOM 728 C CA . GLY A 1 96 ? -4.343 1.087 -10.928 1.00 92.56 96 GLY A CA 1
ATOM 729 C C . GLY A 1 96 ? -2.935 0.695 -11.375 1.00 92.56 96 GLY A C 1
ATOM 730 O O . GLY A 1 96 ? -2.675 0.615 -12.571 1.00 92.56 96 GLY A O 1
ATOM 731 N N . GLY A 1 97 ? -2.049 0.359 -10.433 1.00 90.81 97 GLY A N 1
ATOM 732 C CA . GLY A 1 97 ? -0.695 -0.102 -10.741 1.00 90.81 97 GLY A CA 1
ATOM 733 C C . GLY A 1 97 ? -0.675 -1.373 -11.592 1.00 90.81 97 GLY A C 1
ATOM 734 O O . GLY A 1 97 ? 0.012 -1.414 -12.609 1.00 90.81 97 GLY A O 1
ATOM 735 N N . ILE A 1 98 ? -1.484 -2.383 -11.251 1.00 90.88 98 ILE A N 1
ATOM 736 C CA . ILE A 1 98 ? -1.584 -3.619 -12.049 1.00 90.88 98 ILE A CA 1
ATOM 737 C C . ILE A 1 98 ? -2.049 -3.304 -13.476 1.00 90.88 98 ILE A C 1
ATOM 739 O O . ILE A 1 98 ? -1.434 -3.765 -14.435 1.00 90.88 98 ILE A O 1
ATOM 743 N N . MET A 1 99 ? -3.113 -2.507 -13.626 1.00 86.62 99 MET A N 1
ATOM 744 C CA . MET A 1 99 ? -3.659 -2.158 -14.943 1.00 86.62 99 MET A CA 1
ATOM 745 C C . MET A 1 99 ? -2.640 -1.427 -15.816 1.00 86.62 99 MET A C 1
ATOM 747 O O . MET A 1 99 ? -2.575 -1.666 -17.020 1.00 86.62 99 MET A O 1
ATOM 751 N N . VAL A 1 100 ? -1.836 -0.555 -15.208 1.00 83.44 100 VAL A N 1
ATOM 752 C CA . VAL A 1 100 ? -0.815 0.204 -15.923 1.00 83.44 100 VAL A CA 1
ATOM 753 C C . VAL A 1 100 ? 0.347 -0.703 -16.315 1.00 83.44 100 VAL A C 1
ATOM 755 O O . VAL A 1 100 ? 0.678 -0.754 -17.490 1.00 83.44 100 VAL A O 1
ATOM 758 N N . TYR A 1 101 ? 0.934 -1.471 -15.396 1.00 78.31 101 TYR A N 1
ATOM 759 C CA . TYR A 1 101 ? 2.174 -2.216 -15.675 1.00 78.31 101 TYR A CA 1
ATOM 760 C C . TYR A 1 101 ? 1.991 -3.477 -16.521 1.00 78.31 101 TYR A C 1
ATOM 762 O O . TYR A 1 101 ? 2.945 -3.929 -17.151 1.00 78.31 101 TYR A O 1
ATOM 770 N N . VAL A 1 102 ? 0.778 -4.035 -16.569 1.00 72.50 102 VAL A N 1
ATOM 771 C CA . VAL A 1 102 ? 0.442 -5.167 -17.450 1.00 72.50 102 VAL A CA 1
ATOM 772 C C . VAL A 1 102 ? 0.199 -4.703 -18.895 1.00 72.50 102 VAL A C 1
ATOM 774 O O . VAL A 1 102 ? 0.157 -5.525 -19.812 1.00 72.50 102 VAL A O 1
ATOM 777 N N . ALA A 1 103 ? 0.073 -3.394 -19.140 1.00 72.56 103 ALA A N 1
ATOM 778 C CA . ALA A 1 103 ? -0.146 -2.890 -20.486 1.00 72.56 103 ALA A CA 1
ATOM 779 C C . ALA A 1 103 ? 1.049 -3.215 -21.416 1.00 72.56 103 ALA A C 1
ATOM 781 O O . ALA A 1 103 ? 2.207 -3.087 -20.999 1.00 72.56 103 ALA A O 1
ATOM 782 N N . PRO A 1 104 ? 0.799 -3.541 -22.706 1.00 62.94 104 PRO A N 1
ATOM 783 C CA . PRO A 1 104 ? 1.830 -3.978 -23.660 1.00 62.94 104 PRO A CA 1
ATOM 784 C C . PRO A 1 104 ? 3.002 -3.006 -23.840 1.00 62.94 104 PRO A C 1
ATOM 786 O O . PRO A 1 104 ? 4.071 -3.389 -24.314 1.00 62.94 104 PRO A O 1
ATOM 789 N N . PHE A 1 105 ? 2.783 -1.737 -23.495 1.00 64.94 105 PHE A N 1
ATOM 790 C CA . PHE A 1 105 ? 3.780 -0.678 -23.549 1.00 64.94 105 PHE A CA 1
ATOM 791 C C . PHE A 1 105 ? 4.909 -0.874 -22.521 1.00 64.94 105 PHE A C 1
ATOM 793 O O . PHE A 1 105 ? 6.052 -0.550 -22.817 1.00 64.94 105 PHE A O 1
ATOM 800 N N . PHE A 1 106 ? 4.632 -1.455 -21.348 1.00 62.59 106 PHE A N 1
ATOM 801 C CA . PHE A 1 106 ? 5.633 -1.646 -20.286 1.00 62.59 106 PHE A CA 1
ATOM 802 C C . PHE A 1 106 ? 6.291 -3.029 -20.311 1.00 62.59 106 PHE A C 1
ATOM 804 O O . PHE A 1 106 ? 7.408 -3.197 -19.824 1.00 62.59 106 PHE A O 1
ATOM 811 N N . THR A 1 107 ? 5.635 -4.020 -20.919 1.00 62.22 107 THR A N 1
ATOM 812 C CA . THR A 1 107 ? 6.113 -5.409 -20.951 1.00 62.22 107 THR A CA 1
ATOM 813 C C . THR A 1 107 ? 7.209 -5.668 -21.984 1.00 62.22 107 THR A C 1
ATOM 815 O O . THR A 1 107 ? 7.902 -6.673 -21.878 1.00 62.22 107 THR A O 1
ATOM 818 N N . LYS A 1 108 ? 7.371 -4.808 -22.998 1.00 63.22 108 LYS A N 1
ATOM 819 C CA . LYS A 1 108 ? 8.332 -5.051 -24.090 1.00 63.22 108 LYS A CA 1
ATOM 820 C C . LYS A 1 108 ? 9.777 -4.681 -23.750 1.00 63.22 108 LYS A C 1
ATOM 822 O O . LYS A 1 108 ? 10.684 -5.297 -24.292 1.00 63.22 108 LYS A O 1
ATOM 827 N N . GLU A 1 109 ? 9.990 -3.711 -22.864 1.00 61.75 109 GLU A N 1
ATOM 828 C CA . GLU A 1 109 ? 11.303 -3.053 -22.726 1.00 61.75 109 GLU A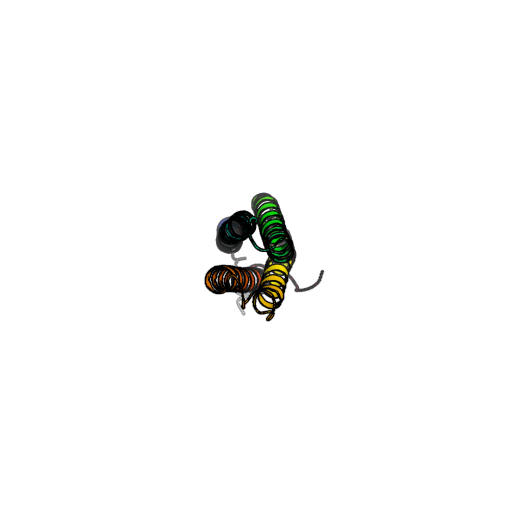 CA 1
ATOM 829 C C . GLU A 1 109 ? 11.917 -3.172 -21.328 1.00 61.75 109 GLU A C 1
ATOM 831 O O . GLU A 1 109 ? 13.135 -3.217 -21.190 1.00 61.75 109 GLU A O 1
ATOM 836 N N . ALA A 1 110 ? 11.094 -3.319 -20.285 1.00 64.94 110 ALA A N 1
ATOM 837 C CA . ALA A 1 110 ? 11.561 -3.601 -18.926 1.00 64.94 110 ALA A CA 1
ATOM 838 C C . ALA A 1 110 ? 10.718 -4.708 -18.260 1.00 64.94 110 ALA A C 1
ATOM 840 O O . ALA A 1 110 ? 10.146 -4.485 -17.189 1.00 64.94 110 ALA A O 1
ATOM 841 N N . PRO A 1 111 ? 10.622 -5.911 -18.867 1.00 73.00 111 PRO A N 1
ATOM 842 C CA . PRO A 1 111 ? 9.669 -6.947 -18.459 1.00 73.00 111 PRO A CA 1
ATOM 843 C C . PRO A 1 111 ? 9.836 -7.371 -16.997 1.00 73.00 111 PRO A C 1
ATOM 845 O O . PRO A 1 111 ? 8.848 -7.521 -16.282 1.00 73.00 111 PRO A O 1
ATOM 848 N N . ALA A 1 112 ? 11.078 -7.510 -16.524 1.00 83.12 112 ALA A N 1
ATOM 849 C CA . ALA A 1 112 ? 11.352 -7.912 -15.146 1.00 83.12 112 ALA A CA 1
ATOM 850 C C . ALA A 1 112 ? 10.938 -6.834 -14.127 1.00 83.12 112 ALA A C 1
ATOM 852 O O . ALA A 1 112 ? 10.304 -7.144 -13.121 1.00 83.12 112 ALA A O 1
ATOM 853 N N . LEU A 1 113 ? 11.254 -5.563 -14.395 1.00 85.38 113 LEU A N 1
ATOM 854 C CA . LEU A 1 113 ? 10.930 -4.453 -13.493 1.00 85.38 113 LEU A CA 1
ATOM 855 C C . LEU A 1 113 ? 9.427 -4.145 -13.490 1.00 85.38 113 LEU A C 1
ATOM 857 O O . LEU A 1 113 ? 8.854 -3.931 -12.423 1.00 85.38 113 LEU A O 1
ATOM 861 N N . GLY A 1 114 ? 8.776 -4.209 -14.656 1.00 84.75 114 GLY A N 1
ATOM 862 C CA . GLY A 1 114 ? 7.322 -4.092 -14.768 1.00 84.75 114 GLY A CA 1
ATOM 863 C C . GLY A 1 114 ? 6.587 -5.215 -14.041 1.00 84.75 114 GLY A C 1
ATOM 864 O O . GLY A 1 114 ? 5.633 -4.947 -13.312 1.00 84.75 114 GLY A O 1
ATOM 865 N N . ALA A 1 115 ? 7.072 -6.457 -14.140 1.00 87.19 115 ALA A N 1
ATOM 866 C CA . ALA A 1 115 ? 6.519 -7.577 -13.384 1.00 87.19 115 ALA A CA 1
ATOM 867 C C . ALA A 1 115 ? 6.670 -7.382 -11.866 1.00 87.19 115 ALA A C 1
ATOM 869 O O . ALA A 1 115 ? 5.709 -7.585 -11.125 1.00 87.19 115 ALA A O 1
ATOM 870 N N . LEU A 1 116 ? 7.840 -6.938 -11.392 1.00 89.88 116 LEU A N 1
ATOM 871 C CA . LEU A 1 116 ? 8.060 -6.647 -9.970 1.00 89.88 116 LEU A CA 1
ATOM 872 C C . LEU A 1 116 ? 7.131 -5.542 -9.457 1.00 89.88 116 LEU A C 1
ATOM 874 O O . LEU A 1 116 ? 6.532 -5.690 -8.391 1.00 89.88 116 LEU A O 1
ATOM 878 N N . ALA A 1 117 ? 6.967 -4.463 -10.222 1.00 91.19 117 ALA A N 1
ATOM 879 C CA . ALA A 1 117 ? 6.050 -3.385 -9.874 1.00 91.19 117 ALA A CA 1
ATOM 880 C C . ALA A 1 117 ? 4.587 -3.860 -9.863 1.00 91.19 117 ALA A C 1
ATOM 882 O O . ALA A 1 117 ? 3.848 -3.532 -8.937 1.00 91.19 117 ALA A O 1
ATOM 883 N N . ALA A 1 118 ? 4.179 -4.697 -10.824 1.00 91.25 118 ALA A N 1
ATOM 884 C CA . ALA A 1 118 ? 2.847 -5.299 -10.853 1.00 91.25 118 ALA A CA 1
ATOM 885 C C . ALA A 1 118 ? 2.592 -6.204 -9.636 1.00 91.25 118 ALA A C 1
ATOM 887 O O . ALA A 1 118 ? 1.526 -6.125 -9.026 1.00 91.25 118 ALA A O 1
ATOM 888 N N . ILE A 1 119 ? 3.577 -7.016 -9.233 1.00 93.62 119 ILE A N 1
ATOM 889 C CA . ILE A 1 119 ? 3.498 -7.850 -8.024 1.00 93.62 119 ILE A CA 1
ATOM 890 C C . ILE A 1 119 ? 3.379 -6.971 -6.775 1.00 93.62 119 ILE A C 1
ATOM 892 O O . ILE A 1 119 ? 2.519 -7.220 -5.931 1.00 93.62 119 ILE A O 1
ATOM 896 N N . ALA A 1 120 ? 4.191 -5.916 -6.662 1.00 95.19 120 ALA A N 1
ATOM 897 C CA . ALA A 1 120 ? 4.109 -4.975 -5.548 1.00 95.19 120 ALA A CA 1
ATOM 898 C C . ALA A 1 120 ? 2.726 -4.301 -5.478 1.00 95.19 120 ALA A C 1
ATOM 900 O O . ALA A 1 120 ? 2.132 -4.212 -4.403 1.00 95.19 120 ALA A O 1
ATOM 901 N N . SER A 1 121 ? 2.168 -3.900 -6.622 1.00 95.75 121 SER A N 1
ATOM 902 C CA . SER A 1 121 ? 0.813 -3.351 -6.716 1.00 95.75 121 SER A CA 1
ATOM 903 C C . SER A 1 121 ? -0.273 -4.374 -6.361 1.00 95.75 121 SER A C 1
ATOM 905 O O . SER A 1 121 ? -1.233 -4.023 -5.676 1.00 95.75 121 SER A O 1
ATOM 907 N N . ALA A 1 122 ? -0.111 -5.646 -6.734 1.00 96.25 122 ALA A N 1
ATOM 908 C CA . ALA A 1 122 ? -1.020 -6.722 -6.338 1.00 96.25 122 ALA A CA 1
ATOM 909 C C . ALA A 1 122 ? -0.994 -6.983 -4.827 1.00 96.25 122 ALA A C 1
ATOM 911 O O . ALA A 1 122 ? -2.049 -7.126 -4.207 1.00 96.25 122 ALA A O 1
ATOM 912 N N . LEU A 1 123 ? 0.187 -6.972 -4.209 1.00 97.38 123 LEU A N 1
ATOM 913 C CA . LEU A 1 123 ? 0.309 -7.072 -2.755 1.00 97.38 123 LEU A CA 1
ATOM 914 C C . LEU A 1 123 ? -0.343 -5.871 -2.061 1.00 97.38 123 LEU A C 1
ATOM 916 O O . LEU A 1 123 ? -1.108 -6.062 -1.118 1.00 97.38 123 LEU A O 1
ATOM 920 N N . ALA A 1 124 ? -0.115 -4.651 -2.557 1.00 96.88 124 ALA A N 1
ATOM 921 C CA . ALA A 1 124 ? -0.769 -3.451 -2.038 1.00 96.88 124 ALA A CA 1
ATOM 922 C C . ALA A 1 124 ? -2.299 -3.544 -2.141 1.00 96.88 124 ALA A C 1
ATOM 924 O O . ALA A 1 124 ? -2.997 -3.272 -1.166 1.00 96.88 124 ALA A O 1
ATOM 925 N N . MET A 1 125 ? -2.826 -4.011 -3.277 1.00 97.44 125 MET A N 1
ATOM 926 C CA . MET A 1 125 ? -4.257 -4.259 -3.461 1.00 97.44 125 MET A CA 1
ATOM 927 C C . MET A 1 125 ? -4.804 -5.204 -2.379 1.00 97.44 125 MET A C 1
ATOM 929 O O . MET A 1 125 ? -5.795 -4.890 -1.719 1.00 97.44 125 MET A O 1
ATOM 933 N N . VAL A 1 126 ? -4.138 -6.340 -2.151 1.00 97.88 126 VAL A N 1
ATOM 934 C CA . VAL A 1 126 ? -4.546 -7.320 -1.133 1.00 97.88 126 VAL A CA 1
ATOM 935 C C . VAL A 1 126 ? -4.498 -6.718 0.274 1.00 97.88 126 VAL A C 1
ATOM 937 O O . VAL A 1 126 ? -5.437 -6.904 1.046 1.00 97.88 126 VAL A O 1
ATOM 940 N N . LEU A 1 127 ? -3.456 -5.953 0.607 1.00 97.12 127 LEU A N 1
ATOM 941 C CA . LEU A 1 127 ? -3.332 -5.282 1.905 1.00 97.12 127 LEU A CA 1
ATOM 942 C C . LEU A 1 127 ? -4.442 -4.246 2.124 1.00 97.12 127 LEU A C 1
ATOM 944 O O . LEU A 1 127 ? -5.057 -4.232 3.190 1.00 97.12 127 LEU A O 1
ATOM 948 N N . GLY A 1 128 ? -4.751 -3.432 1.111 1.00 96.38 128 GLY A N 1
ATOM 949 C CA . GLY A 1 128 ? -5.867 -2.485 1.153 1.00 96.38 128 GLY A CA 1
ATOM 950 C C . GLY A 1 128 ? -7.201 -3.185 1.419 1.00 96.38 128 GLY A C 1
ATOM 951 O O . GLY A 1 128 ? -7.969 -2.768 2.288 1.00 96.38 128 GLY A O 1
ATOM 952 N N . LEU A 1 129 ? -7.441 -4.319 0.755 1.00 96.69 129 LEU A N 1
ATOM 953 C CA . LEU A 1 129 ? -8.645 -5.119 0.972 1.00 96.69 129 LEU A CA 1
ATOM 954 C C . LEU A 1 129 ? -8.696 -5.734 2.379 1.00 96.69 129 LEU A C 1
ATOM 956 O O . LEU A 1 129 ? -9.746 -5.714 3.022 1.00 96.69 129 LEU A O 1
ATOM 960 N N . ILE A 1 130 ? -7.571 -6.254 2.878 1.00 96.81 130 ILE A N 1
ATOM 961 C CA . ILE A 1 130 ? -7.452 -6.798 4.238 1.00 96.81 130 ILE A CA 1
ATOM 962 C C . ILE A 1 130 ? -7.823 -5.734 5.275 1.00 96.81 130 ILE A C 1
ATOM 964 O O . ILE A 1 130 ? -8.595 -6.025 6.189 1.00 96.81 130 ILE A O 1
ATOM 968 N N . ILE A 1 131 ? -7.334 -4.501 5.112 1.00 95.38 131 ILE A N 1
ATOM 969 C CA . ILE A 1 131 ? -7.665 -3.368 5.985 1.00 95.38 131 ILE A CA 1
ATOM 970 C C . ILE A 1 131 ? -9.181 -3.119 5.998 1.00 95.38 131 ILE A C 1
ATOM 972 O O . ILE A 1 131 ? -9.783 -3.039 7.072 1.00 95.38 131 ILE A O 1
ATOM 976 N N . VAL A 1 132 ? -9.809 -3.042 4.820 1.00 95.06 132 VAL A N 1
ATOM 977 C CA . VAL A 1 132 ? -11.255 -2.793 4.679 1.00 95.06 132 VAL A CA 1
ATOM 978 C C . VAL A 1 132 ? -12.080 -3.911 5.324 1.00 95.06 132 VAL A C 1
ATOM 980 O O . VAL A 1 132 ? -13.010 -3.652 6.093 1.00 95.06 132 VAL A O 1
ATOM 983 N N . ILE A 1 133 ? -11.732 -5.171 5.047 1.00 94.06 133 ILE A N 1
ATOM 984 C CA . ILE A 1 133 ? -12.422 -6.339 5.609 1.00 94.06 133 ILE A CA 1
ATOM 985 C C . ILE A 1 133 ? -12.265 -6.376 7.130 1.00 94.06 133 ILE A C 1
ATOM 987 O O . ILE A 1 133 ? -13.236 -6.654 7.840 1.00 94.06 133 ILE A O 1
ATOM 991 N N . HIS A 1 134 ? -11.064 -6.093 7.638 1.00 92.75 134 HIS A N 1
ATOM 992 C CA . HIS A 1 134 ? -10.788 -6.057 9.071 1.00 92.75 134 HIS A CA 1
ATOM 993 C C . HIS A 1 134 ? -11.617 -4.980 9.768 1.00 92.75 134 HIS A C 1
ATOM 995 O O . HIS A 1 134 ? -12.281 -5.278 10.758 1.00 92.75 134 HIS A O 1
ATOM 1001 N N . ALA A 1 135 ? -11.672 -3.769 9.213 1.00 92.19 135 ALA A N 1
ATOM 1002 C CA . ALA A 1 135 ? -12.488 -2.683 9.750 1.00 92.19 135 ALA A CA 1
ATOM 1003 C C . ALA A 1 135 ? -13.977 -3.059 9.813 1.00 92.19 135 ALA A C 1
ATOM 1005 O O . ALA A 1 135 ? -14.604 -2.941 10.867 1.00 92.19 135 ALA A O 1
ATOM 1006 N N . LYS A 1 136 ? -14.528 -3.622 8.730 1.00 91.50 136 LYS A N 1
ATOM 1007 C CA . LYS A 1 136 ? -15.928 -4.069 8.697 1.00 91.50 136 LYS A CA 1
ATOM 1008 C C . LYS A 1 136 ? -16.215 -5.166 9.728 1.00 91.50 136 LYS A C 1
ATOM 1010 O O . LYS A 1 136 ? -17.227 -5.116 10.418 1.00 91.50 136 LYS A O 1
ATOM 1015 N N . ARG A 1 137 ? -15.352 -6.186 9.816 1.00 90.88 137 ARG A N 1
ATOM 1016 C CA . ARG A 1 137 ? -15.598 -7.385 10.642 1.00 90.88 137 ARG A CA 1
ATOM 1017 C C . ARG A 1 137 ? -15.278 -7.192 12.121 1.00 90.88 137 ARG A C 1
ATOM 1019 O O . ARG A 1 137 ? -15.897 -7.850 12.949 1.00 90.88 137 ARG A O 1
ATOM 1026 N N . LYS A 1 138 ? -14.272 -6.378 12.448 1.00 89.75 138 LYS A N 1
ATOM 1027 C CA . LYS A 1 138 ? -13.732 -6.254 13.813 1.00 89.75 138 LYS A CA 1
ATOM 1028 C C . LYS A 1 138 ? -14.020 -4.910 14.467 1.00 89.75 138 LYS A C 1
ATOM 1030 O O . LYS A 1 138 ? -14.076 -4.863 15.688 1.00 89.75 138 LYS A O 1
ATOM 1035 N N . MET A 1 139 ? -14.210 -3.850 13.685 1.00 87.88 139 MET A N 1
ATOM 1036 C CA . MET A 1 139 ? -14.500 -2.506 14.204 1.00 87.88 139 MET A CA 1
ATOM 1037 C C . MET A 1 139 ? -15.968 -2.101 13.993 1.00 87.88 139 MET A C 1
ATOM 1039 O O . MET A 1 139 ? -16.382 -1.058 14.479 1.00 87.88 139 MET A O 1
ATOM 1043 N N . GLY A 1 140 ? -16.766 -2.920 13.294 1.00 82.75 140 GLY A N 1
ATOM 1044 C CA . GLY A 1 140 ? -18.218 -2.740 13.172 1.00 82.75 140 GLY A CA 1
ATOM 1045 C C . GLY A 1 140 ? -18.655 -1.532 12.339 1.00 82.75 140 GLY A C 1
ATOM 1046 O O . GLY A 1 140 ? -19.831 -1.173 12.357 1.00 82.75 140 GLY A O 1
ATOM 1047 N N . VAL A 1 141 ? -17.734 -0.907 11.602 1.00 83.81 141 VAL A N 1
ATOM 1048 C CA . VAL A 1 141 ? -18.023 0.295 10.810 1.00 83.81 141 VAL A CA 1
ATOM 1049 C C . VAL A 1 141 ? -18.669 -0.091 9.477 1.00 83.81 141 VAL A C 1
ATOM 1051 O O . VAL A 1 141 ? -18.274 -1.065 8.826 1.00 83.81 141 VAL A O 1
ATOM 1054 N N . ARG A 1 142 ? -19.698 0.664 9.073 1.00 77.00 142 ARG A N 1
ATOM 1055 C CA . ARG A 1 142 ? -20.379 0.480 7.784 1.00 77.00 142 ARG A CA 1
ATOM 1056 C C . ARG A 1 142 ? -19.448 0.870 6.632 1.00 77.00 142 ARG A C 1
ATOM 1058 O O . ARG A 1 142 ? -18.620 1.762 6.764 1.00 77.00 142 ARG A O 1
ATOM 1065 N N . LEU A 1 143 ? -19.614 0.219 5.480 1.00 69.31 143 LEU A N 1
ATOM 1066 C CA . LEU A 1 143 ? -18.903 0.552 4.235 1.00 69.31 143 LEU A CA 1
ATOM 1067 C C . LEU A 1 143 ? -19.517 1.788 3.549 1.00 69.31 143 LEU A C 1
ATOM 1069 O O . LEU A 1 143 ? -19.789 1.761 2.353 1.00 69.31 143 LEU A O 1
ATOM 1073 N N . THR A 1 144 ? -19.821 2.830 4.311 1.00 55.38 144 THR A N 1
ATOM 1074 C CA . THR A 1 144 ? -20.433 4.061 3.806 1.00 55.38 144 THR A CA 1
ATOM 1075 C C . THR A 1 144 ? -19.456 5.201 4.030 1.00 55.38 144 THR A C 1
ATOM 1077 O O . THR A 1 144 ? -18.993 5.380 5.156 1.00 55.38 144 THR A O 1
ATOM 1080 N N . VAL A 1 145 ? -19.122 5.899 2.945 1.00 50.06 145 VAL A N 1
ATOM 1081 C CA . VAL A 1 145 ? -18.361 7.156 2.942 1.00 50.06 145 VAL A CA 1
ATOM 1082 C C . VAL A 1 145 ? -19.342 8.306 3.098 1.00 50.06 145 VAL A C 1
ATOM 1084 O O . VAL A 1 145 ? -20.407 8.224 2.444 1.00 50.06 145 VAL A O 1
#

pLDDT: mean 85.46, std 14.27, range [40.88, 97.88]